Protein AF-A0A9C9Q481-F1 (afdb_monomer)

pLDDT: mean 77.34, std 13.48, range [46.19, 93.44]

Mean predicted aligned error: 19.42 Å

Sequence (128 aa):
MKASRRAKRMSRHHARTKKGAALNMVSLMDIFTILVFFLLISSSSVKDLPNAKQIQLPESTAEQLPKETVVIMVSDRDIVVQGRKVADVQSVMKSADGEIKALKEELVRLAGRELSQAPQVDGKPVIR

Solvent-accessible surface area (backbone atoms only — not comparable to full-atom values): 8348 Å² total; per-residue (Å²): 134,84,78,51,74,64,57,57,48,50,52,54,49,50,60,56,65,66,57,63,86,72,74,54,66,69,62,52,52,51,56,50,50,54,51,51,52,51,49,58,61,58,59,67,66,68,65,73,71,74,61,69,92,72,65,78,77,84,82,88,77,80,87,71,75,80,80,90,74,89,55,75,47,80,53,94,52,42,31,26,47,82,86,40,80,56,48,45,40,67,64,54,73,69,45,89,60,99,64,61,64,56,55,52,54,52,52,52,55,49,56,57,48,53,75,72,55,64,83,72,86,70,89,66,80,84,83,128

Structure (mmCIF, N/CA/C/O backbone):
data_AF-A0A9C9Q481-F1
#
_entry.id   AF-A0A9C9Q481-F1
#
loop_
_atom_site.group_PDB
_atom_site.id
_atom_site.type_symbol
_atom_site.label_atom_id
_atom_site.label_alt_id
_atom_site.label_comp_id
_atom_site.label_asym_id
_atom_site.label_entity_id
_atom_site.label_seq_id
_atom_site.pdbx_PDB_ins_code
_atom_site.Cartn_x
_atom_site.Cartn_y
_atom_site.Cartn_z
_atom_site.occupancy
_atom_site.B_iso_or_equiv
_atom_site.auth_seq_id
_atom_site.auth_comp_id
_atom_site.auth_asym_id
_atom_site.auth_atom_id
_atom_site.pdbx_PDB_model_num
ATOM 1 N N . MET A 1 1 ? 27.795 -2.423 -97.535 1.00 59.81 1 MET A N 1
ATOM 2 C CA . MET A 1 1 ? 26.670 -1.538 -97.145 1.00 59.81 1 MET A CA 1
ATOM 3 C C . MET A 1 1 ? 27.119 -0.611 -96.020 1.00 59.81 1 MET A C 1
ATOM 5 O O . MET A 1 1 ? 27.613 -1.098 -95.011 1.00 59.81 1 MET A O 1
ATOM 9 N N . LYS A 1 2 ? 27.038 0.716 -96.196 1.00 70.12 2 LYS A N 1
ATOM 10 C CA . LYS A 1 2 ? 27.463 1.683 -95.167 1.00 70.12 2 LYS A CA 1
ATOM 11 C C . LYS A 1 2 ? 26.368 1.785 -94.100 1.00 70.12 2 LYS A C 1
ATOM 13 O O . LYS A 1 2 ? 25.224 2.080 -94.428 1.00 70.12 2 LYS A O 1
ATOM 18 N N . ALA A 1 3 ? 26.707 1.524 -92.837 1.00 78.31 3 ALA A N 1
ATOM 19 C CA . ALA A 1 3 ? 25.754 1.631 -91.734 1.00 78.31 3 ALA A CA 1
ATOM 20 C C . ALA A 1 3 ? 25.156 3.047 -91.664 1.00 78.31 3 ALA A C 1
ATOM 22 O O . ALA A 1 3 ? 25.880 4.042 -91.783 1.00 78.31 3 ALA A O 1
ATOM 23 N N . SER A 1 4 ? 23.841 3.141 -91.451 1.00 88.06 4 SER A N 1
ATOM 24 C CA . SER A 1 4 ? 23.154 4.429 -91.349 1.00 88.06 4 SER A CA 1
ATOM 25 C C . SER A 1 4 ? 23.708 5.254 -90.180 1.00 88.06 4 SER A C 1
ATOM 27 O O . SER A 1 4 ? 24.135 4.718 -89.151 1.00 88.06 4 SER A O 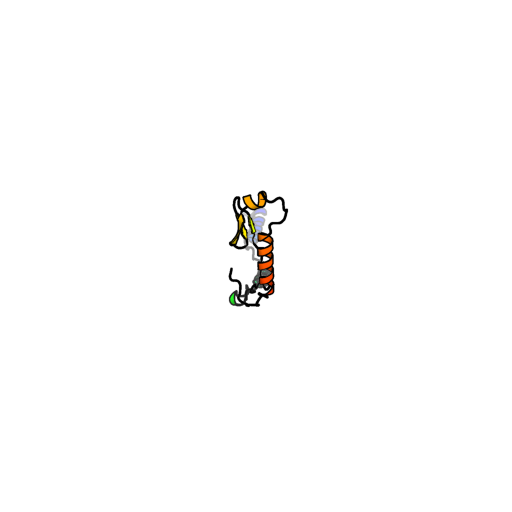1
ATOM 29 N N . ARG A 1 5 ? 23.680 6.588 -90.301 1.00 85.38 5 ARG A N 1
ATOM 30 C CA . ARG A 1 5 ? 24.145 7.504 -89.238 1.00 85.38 5 ARG A CA 1
ATOM 31 C C . ARG A 1 5 ? 23.454 7.224 -87.897 1.00 85.38 5 ARG A C 1
ATOM 33 O O . ARG A 1 5 ? 24.083 7.320 -86.845 1.00 85.38 5 ARG A O 1
ATOM 40 N N . ARG A 1 6 ? 22.179 6.819 -87.937 1.00 85.69 6 ARG A N 1
ATOM 41 C CA . ARG A 1 6 ? 21.396 6.411 -86.763 1.00 85.69 6 ARG A CA 1
ATOM 42 C C . ARG A 1 6 ? 21.914 5.109 -86.153 1.00 85.69 6 ARG A C 1
ATOM 44 O O . ARG A 1 6 ? 22.127 5.078 -84.945 1.00 85.69 6 ARG A O 1
ATOM 51 N N . ALA A 1 7 ? 22.188 4.085 -86.962 1.00 86.75 7 ALA A N 1
ATOM 52 C CA . ALA A 1 7 ? 22.757 2.824 -86.483 1.00 86.75 7 ALA A CA 1
ATOM 53 C C . ALA A 1 7 ? 24.132 3.036 -85.826 1.00 86.75 7 ALA A C 1
ATOM 55 O O . ALA A 1 7 ? 24.388 2.520 -84.741 1.00 86.75 7 ALA A O 1
ATOM 56 N N . LYS A 1 8 ? 24.979 3.890 -86.419 1.00 87.25 8 LYS A N 1
ATOM 57 C CA . LYS A 1 8 ? 26.288 4.251 -85.850 1.00 87.25 8 LYS A CA 1
ATOM 58 C C . LYS A 1 8 ? 26.173 5.050 -84.542 1.00 87.25 8 LYS A C 1
ATOM 60 O O . LYS A 1 8 ? 27.051 4.958 -83.690 1.00 87.25 8 LYS A O 1
ATOM 65 N N . ARG A 1 9 ? 25.102 5.835 -84.360 1.00 86.44 9 ARG A N 1
ATOM 66 C CA . ARG A 1 9 ? 24.815 6.536 -83.095 1.00 86.44 9 ARG A CA 1
ATOM 67 C C . ARG A 1 9 ? 24.352 5.564 -82.012 1.00 86.44 9 ARG A C 1
ATOM 69 O O . ARG A 1 9 ? 24.855 5.626 -80.895 1.00 86.44 9 ARG A O 1
ATOM 76 N N . MET A 1 10 ? 23.440 4.657 -82.357 1.00 85.56 10 MET A N 1
ATOM 77 C CA . MET A 1 10 ? 22.925 3.644 -81.433 1.00 85.56 10 MET A CA 1
ATOM 78 C C . MET A 1 10 ? 24.034 2.703 -80.958 1.00 85.56 10 MET A C 1
ATOM 80 O O . MET A 1 10 ? 24.151 2.464 -79.761 1.00 85.56 10 MET A O 1
ATOM 84 N N . SER A 1 11 ? 24.915 2.244 -81.852 1.00 84.94 11 SER A N 1
ATOM 85 C CA . SER A 1 11 ? 26.031 1.371 -81.464 1.00 84.94 11 SER A CA 1
ATOM 86 C C . SER A 1 11 ? 27.008 2.052 -80.500 1.00 84.94 11 SER A C 1
ATOM 88 O O . SER A 1 11 ? 27.439 1.440 -79.527 1.00 84.94 11 SER A O 1
ATOM 90 N N . ARG A 1 12 ? 27.303 3.343 -80.706 1.00 82.75 12 ARG A N 1
ATOM 91 C CA . ARG A 1 12 ? 28.130 4.148 -79.789 1.00 82.75 12 ARG A CA 1
ATOM 92 C C . ARG A 1 12 ? 27.473 4.345 -78.426 1.00 82.75 12 ARG A C 1
ATOM 94 O O . ARG A 1 12 ? 28.163 4.298 -77.413 1.00 82.75 12 ARG A O 1
ATOM 101 N N . HIS A 1 13 ? 26.161 4.572 -78.405 1.00 81.69 13 HIS A N 1
ATOM 102 C CA . HIS A 1 13 ? 25.406 4.708 -77.164 1.00 81.69 13 HIS A CA 1
ATOM 103 C C . HIS A 1 13 ? 25.437 3.399 -76.366 1.00 81.69 13 HIS A C 1
ATOM 105 O O . HIS A 1 13 ? 25.867 3.395 -75.219 1.00 81.69 13 HIS A O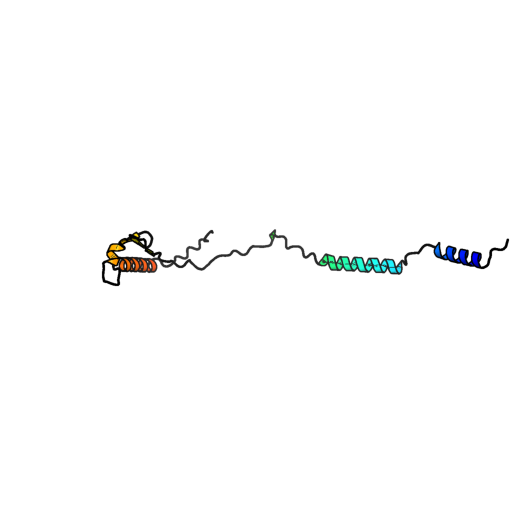 1
ATOM 111 N N . HIS A 1 14 ? 25.118 2.267 -76.999 1.00 79.62 14 HIS A N 1
ATOM 112 C CA . HIS A 1 14 ? 25.168 0.962 -76.338 1.00 79.62 14 HIS A CA 1
ATOM 113 C C . HIS A 1 14 ? 26.578 0.566 -75.886 1.00 79.62 14 HIS A C 1
ATOM 115 O O . HIS A 1 14 ? 26.716 -0.030 -74.823 1.00 79.62 14 HIS A O 1
ATOM 121 N N . ALA A 1 15 ? 27.629 0.927 -76.631 1.00 76.00 15 ALA A N 1
ATOM 122 C CA . ALA A 1 15 ? 29.013 0.699 -76.210 1.00 76.00 15 ALA A CA 1
ATOM 123 C C . ALA A 1 15 ? 29.399 1.501 -74.951 1.00 76.00 15 ALA A C 1
ATOM 125 O O . ALA A 1 15 ? 30.228 1.042 -74.168 1.00 76.00 15 ALA A O 1
ATOM 126 N N . ARG A 1 16 ? 28.791 2.677 -74.733 1.00 72.06 16 ARG A N 1
ATOM 127 C CA . ARG A 1 16 ? 28.951 3.461 -73.498 1.00 72.06 16 ARG A CA 1
ATOM 128 C C . ARG A 1 16 ? 28.168 2.861 -72.335 1.00 72.06 16 ARG A C 1
ATOM 130 O O . ARG A 1 16 ? 28.713 2.776 -71.247 1.00 72.06 16 ARG A O 1
ATOM 137 N N . THR A 1 17 ? 26.939 2.403 -72.569 1.00 66.19 17 THR A N 1
ATOM 138 C CA . THR A 1 17 ? 26.089 1.804 -71.524 1.00 66.19 17 THR A CA 1
ATOM 139 C C . THR A 1 17 ? 26.541 0.393 -71.120 1.00 66.19 17 THR A C 1
ATOM 141 O O . THR A 1 17 ? 26.322 -0.012 -69.986 1.00 66.19 17 THR A O 1
ATOM 144 N N . LYS A 1 18 ? 27.195 -0.364 -72.018 1.00 64.25 18 LYS A N 1
ATOM 145 C CA . LYS A 1 18 ? 27.755 -1.700 -71.722 1.00 64.25 18 LYS A CA 1
ATOM 146 C C . LYS A 1 18 ? 29.049 -1.675 -70.904 1.00 64.25 18 LYS A C 1
ATOM 148 O O . LYS A 1 18 ? 29.436 -2.719 -70.385 1.00 64.25 18 LYS A O 1
ATOM 153 N N . LYS A 1 19 ? 29.727 -0.528 -70.782 1.00 63.16 19 LYS A N 1
ATOM 154 C CA . LYS A 1 19 ? 30.777 -0.356 -69.773 1.00 63.16 19 LYS A CA 1
ATOM 155 C C . LYS A 1 19 ? 30.049 -0.210 -68.443 1.00 63.16 19 LYS A C 1
ATOM 157 O O . LYS A 1 19 ? 29.551 0.870 -68.148 1.00 63.16 19 LYS A O 1
ATOM 162 N N . GLY A 1 20 ? 29.881 -1.341 -67.755 1.00 60.56 20 GLY A N 1
ATOM 163 C CA . GLY A 1 20 ? 29.085 -1.476 -66.540 1.00 60.56 20 GLY A CA 1
ATOM 164 C C . GLY A 1 20 ? 29.310 -0.324 -65.570 1.00 60.56 20 GLY A C 1
ATOM 165 O O . GLY A 1 20 ? 30.405 0.234 -65.512 1.00 60.56 20 GLY A O 1
ATOM 166 N N . ALA A 1 21 ? 28.252 0.039 -64.848 1.00 65.00 21 ALA A N 1
ATOM 167 C CA . ALA A 1 21 ? 28.292 1.048 -63.805 1.00 65.00 21 ALA A CA 1
ATOM 168 C C . ALA A 1 21 ? 29.374 0.673 -62.782 1.00 65.00 21 ALA A C 1
ATOM 170 O O . ALA A 1 21 ? 29.139 -0.116 -61.870 1.00 65.00 21 ALA A O 1
ATOM 171 N N . ALA A 1 22 ? 30.585 1.195 -62.975 1.00 69.00 22 ALA A N 1
ATOM 172 C CA . ALA A 1 22 ? 31.633 1.126 -61.983 1.00 69.00 22 ALA A CA 1
ATOM 173 C C . ALA A 1 22 ? 31.101 1.904 -60.784 1.00 69.00 22 ALA A C 1
ATOM 175 O O . ALA A 1 22 ? 30.854 3.108 -60.884 1.00 69.00 22 ALA A O 1
ATOM 176 N N . LEU A 1 23 ? 30.835 1.199 -59.685 1.00 69.38 23 LEU A N 1
ATOM 177 C CA . LEU A 1 23 ? 30.476 1.852 -58.438 1.00 69.38 23 LEU A CA 1
ATOM 178 C C . LEU A 1 23 ? 31.588 2.850 -58.117 1.00 69.38 23 LEU A C 1
ATOM 180 O O . LEU A 1 23 ? 32.772 2.512 -58.183 1.00 69.38 23 LEU A O 1
ATOM 184 N N . ASN A 1 24 ? 31.210 4.094 -57.833 1.00 78.69 24 ASN A N 1
ATOM 185 C CA . ASN A 1 24 ? 32.181 5.111 -57.476 1.00 78.69 24 ASN A CA 1
ATOM 186 C C . ASN A 1 24 ? 32.814 4.707 -56.140 1.00 78.69 24 ASN A C 1
ATOM 188 O O . ASN A 1 24 ? 32.150 4.757 -55.108 1.00 78.69 24 ASN A O 1
ATOM 192 N N . MET A 1 25 ? 34.082 4.286 -56.169 1.00 81.25 25 MET A N 1
ATOM 193 C CA . MET A 1 25 ? 34.811 3.824 -54.984 1.00 81.25 25 MET A CA 1
ATOM 194 C C . MET A 1 25 ? 34.835 4.895 -53.883 1.00 81.25 25 MET A C 1
ATOM 196 O O . MET A 1 25 ? 34.750 4.555 -52.708 1.00 81.25 25 MET A O 1
ATOM 200 N N . VAL A 1 26 ? 34.839 6.178 -54.264 1.00 82.50 26 VAL A N 1
ATOM 201 C CA . VAL A 1 26 ? 34.748 7.313 -53.333 1.00 82.50 26 VAL A CA 1
ATOM 202 C C . VAL A 1 26 ? 33.389 7.339 -52.631 1.00 82.50 26 VAL A C 1
ATOM 204 O O . VAL A 1 26 ? 33.330 7.429 -51.411 1.00 82.50 26 VAL A O 1
ATOM 207 N N . SER A 1 27 ? 32.291 7.189 -53.378 1.00 84.88 27 SER A N 1
ATOM 208 C CA . SER A 1 27 ? 30.939 7.152 -52.801 1.00 84.88 27 SER A CA 1
ATOM 209 C C . SER A 1 27 ? 30.688 5.892 -51.967 1.00 84.88 27 SER A C 1
ATOM 211 O O . SER A 1 27 ? 29.962 5.938 -50.980 1.00 84.88 27 SER A O 1
ATOM 213 N N . LEU A 1 28 ? 31.281 4.761 -52.356 1.00 87.81 28 LEU A N 1
ATOM 214 C CA . LEU A 1 28 ? 31.152 3.496 -51.636 1.00 87.81 28 LEU A CA 1
ATOM 215 C C . LEU A 1 28 ? 31.862 3.553 -50.275 1.00 87.81 28 LEU A C 1
ATOM 217 O O . LEU A 1 28 ? 31.306 3.108 -49.275 1.00 87.81 28 LEU A O 1
ATOM 221 N N . MET A 1 29 ? 33.071 4.123 -50.241 1.00 89.12 29 MET A N 1
ATOM 222 C CA . MET A 1 29 ? 33.824 4.328 -49.005 1.00 89.12 29 MET A CA 1
ATOM 223 C C . MET A 1 29 ? 33.032 5.195 -48.025 1.00 89.12 29 MET A C 1
ATOM 225 O O . MET A 1 29 ? 32.903 4.816 -46.867 1.00 89.12 29 MET A O 1
ATOM 229 N N . ASP A 1 30 ? 32.431 6.282 -48.518 1.00 89.38 30 ASP A N 1
ATOM 230 C CA . ASP A 1 30 ? 31.662 7.231 -47.706 1.00 89.38 30 ASP A CA 1
ATOM 231 C C . ASP A 1 30 ? 30.415 6.585 -47.061 1.00 89.38 30 ASP A C 1
ATOM 233 O O . ASP A 1 30 ? 30.186 6.687 -45.851 1.00 89.38 30 ASP A O 1
ATOM 237 N N . ILE A 1 31 ? 29.657 5.797 -47.840 1.00 90.75 31 ILE A N 1
ATOM 238 C CA . ILE A 1 31 ? 28.491 5.048 -47.335 1.00 90.75 31 ILE A CA 1
ATOM 239 C C . ILE A 1 31 ? 28.906 3.988 -46.303 1.00 90.75 31 ILE A C 1
ATOM 241 O O . ILE A 1 31 ? 28.203 3.774 -45.315 1.00 90.75 31 ILE A O 1
ATOM 245 N N . PHE A 1 32 ? 30.047 3.320 -46.479 1.00 90.69 32 PHE A N 1
ATOM 246 C CA . PHE A 1 32 ? 30.516 2.380 -45.462 1.00 90.69 32 PHE A CA 1
ATOM 247 C C . PHE A 1 32 ? 30.993 3.089 -44.195 1.00 90.69 32 PHE A C 1
ATOM 249 O O . PHE A 1 32 ? 30.701 2.622 -43.094 1.00 90.69 32 PHE A O 1
ATOM 256 N N . THR A 1 33 ? 31.655 4.238 -44.319 1.00 89.94 33 THR A N 1
ATOM 257 C CA . THR A 1 33 ? 32.117 4.997 -43.154 1.00 89.94 33 THR A CA 1
ATOM 258 C C . THR A 1 33 ? 30.969 5.566 -42.327 1.00 89.94 33 THR A C 1
ATOM 260 O O . THR A 1 33 ? 31.017 5.460 -41.101 1.00 89.94 33 THR A O 1
ATOM 263 N N . ILE A 1 34 ? 29.899 6.083 -42.952 1.00 91.81 34 ILE A N 1
ATOM 264 C CA . ILE A 1 34 ? 28.735 6.585 -42.204 1.00 91.81 34 ILE A CA 1
ATOM 265 C C . ILE A 1 34 ? 28.024 5.461 -41.443 1.00 91.81 34 ILE A C 1
ATOM 267 O O . ILE A 1 34 ? 27.629 5.660 -40.296 1.00 91.81 34 ILE A O 1
ATOM 271 N N . LEU A 1 35 ? 27.918 4.262 -42.029 1.00 92.94 35 LEU A N 1
ATOM 272 C CA . LEU A 1 35 ? 27.309 3.107 -41.367 1.00 92.94 35 LEU A CA 1
ATOM 273 C C . LEU A 1 35 ? 28.155 2.604 -40.195 1.00 92.94 35 LEU A C 1
ATOM 275 O O . LEU A 1 35 ? 27.604 2.300 -39.142 1.00 92.94 35 LEU A O 1
ATOM 279 N N . VAL A 1 36 ? 29.480 2.545 -40.339 1.00 91.81 36 VAL A N 1
ATOM 280 C CA . VAL A 1 36 ? 30.372 2.121 -39.248 1.00 91.81 36 VAL A CA 1
ATOM 281 C C . VAL A 1 36 ? 30.350 3.127 -38.099 1.00 91.81 36 VAL A C 1
ATOM 283 O O . VAL A 1 36 ? 30.256 2.715 -36.947 1.00 91.81 36 VAL A O 1
ATOM 286 N N . PHE A 1 37 ? 30.377 4.432 -38.382 1.00 89.12 37 PHE A N 1
ATOM 287 C CA . PHE A 1 37 ? 30.248 5.459 -37.343 1.00 89.12 37 PHE A CA 1
ATOM 288 C C . PHE A 1 37 ? 28.879 5.422 -36.669 1.00 89.12 37 PHE A C 1
ATOM 290 O O . PHE A 1 37 ? 28.801 5.494 -35.445 1.00 89.12 37 PHE A O 1
ATOM 297 N N . PHE A 1 38 ? 27.809 5.251 -37.447 1.00 87.38 38 PHE A N 1
ATOM 298 C CA . PHE A 1 38 ? 26.466 5.068 -36.908 1.00 87.38 38 PHE A CA 1
ATOM 299 C C . PHE A 1 38 ? 26.398 3.856 -35.975 1.00 87.38 38 PHE A C 1
ATOM 301 O O . PHE A 1 38 ? 25.909 3.975 -34.854 1.00 87.38 38 PHE A O 1
ATOM 308 N N . LEU A 1 39 ? 26.936 2.711 -36.402 1.00 88.00 39 LEU A N 1
ATOM 309 C CA . LEU A 1 39 ? 26.985 1.502 -35.586 1.00 88.00 39 LEU A CA 1
ATOM 310 C C . LEU A 1 39 ? 27.842 1.694 -34.333 1.00 88.00 39 LEU A C 1
ATOM 312 O O . LEU A 1 39 ? 27.409 1.283 -33.266 1.00 88.00 39 LEU A O 1
ATOM 316 N N . LEU A 1 40 ? 28.995 2.362 -34.431 1.00 86.88 40 LEU A N 1
ATOM 317 C CA . LEU A 1 40 ? 29.881 2.635 -33.296 1.00 86.88 40 LEU A CA 1
ATOM 318 C C . LEU A 1 40 ? 29.211 3.530 -32.239 1.00 86.88 40 LEU A C 1
ATOM 320 O O . LEU A 1 40 ? 29.327 3.277 -31.040 1.00 86.88 40 LEU A O 1
ATOM 324 N N . ILE A 1 41 ? 28.487 4.565 -32.676 1.00 82.56 41 ILE A N 1
ATOM 325 C CA . ILE A 1 41 ? 27.742 5.462 -31.781 1.00 82.56 41 ILE A CA 1
ATOM 326 C C . ILE A 1 41 ? 26.530 4.733 -31.188 1.00 82.56 41 ILE A C 1
ATOM 328 O O . ILE A 1 41 ? 26.266 4.838 -29.991 1.00 82.56 41 ILE A O 1
ATOM 332 N N . SER A 1 42 ? 25.806 3.964 -32.005 1.00 78.19 42 SER A N 1
ATOM 333 C CA . SER A 1 42 ? 24.613 3.236 -31.574 1.00 78.19 42 SER A CA 1
ATOM 334 C C . SER A 1 42 ? 24.948 2.083 -30.623 1.00 78.19 42 SER A C 1
ATOM 336 O O . SER A 1 42 ? 24.207 1.867 -29.664 1.00 78.19 42 SER A O 1
ATOM 338 N N . SER A 1 43 ? 26.069 1.381 -30.809 1.00 70.44 43 SER A N 1
ATOM 339 C CA . SER A 1 43 ? 26.477 0.266 -29.945 1.00 70.44 43 SER A CA 1
ATOM 340 C C . SER A 1 43 ? 26.977 0.711 -28.571 1.00 70.44 43 SER A C 1
ATOM 342 O O . SER A 1 43 ? 26.919 -0.070 -27.628 1.00 70.44 43 SER A O 1
ATOM 344 N N . SER A 1 44 ? 27.410 1.967 -28.421 1.00 62.53 44 SER A N 1
ATOM 345 C CA . SER A 1 44 ? 27.790 2.546 -27.120 1.00 62.53 44 SER A CA 1
ATOM 346 C C . SER A 1 44 ? 26.589 2.724 -26.167 1.00 62.53 44 SER A C 1
ATOM 348 O O . SER A 1 44 ? 26.752 2.965 -24.973 1.00 62.53 44 SER A O 1
ATOM 350 N N . SER A 1 45 ? 25.355 2.585 -26.675 1.00 58.56 45 SER A N 1
ATOM 351 C CA . SER A 1 45 ? 24.127 2.722 -25.878 1.00 58.56 45 SER A CA 1
ATOM 352 C C . SER A 1 45 ? 23.666 1.440 -25.177 1.00 58.56 45 SER A C 1
ATOM 354 O O . SER A 1 45 ? 22.730 1.498 -24.376 1.00 58.56 45 SER A O 1
ATOM 356 N N . VAL A 1 46 ? 24.351 0.307 -25.374 1.00 58.88 46 VAL A N 1
ATOM 357 C CA . VAL A 1 46 ? 24.188 -0.858 -24.494 1.00 58.88 46 VAL A CA 1
ATOM 358 C C . VAL A 1 46 ? 24.990 -0.577 -23.229 1.00 58.8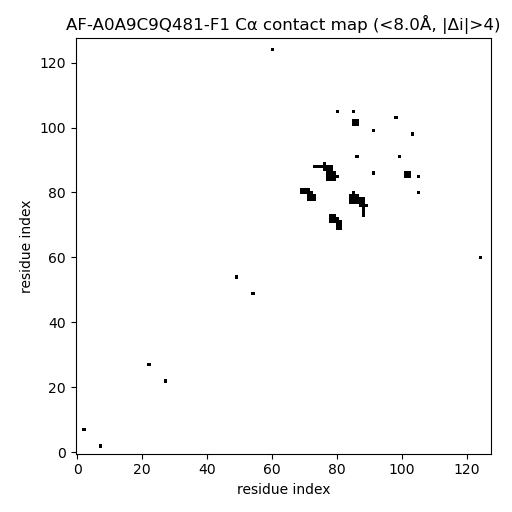8 46 VAL A C 1
ATOM 360 O O . VAL A 1 46 ? 26.083 -1.092 -23.026 1.00 58.88 46 VAL A O 1
ATOM 363 N N . LYS A 1 47 ? 24.452 0.308 -22.384 1.00 58.03 47 LYS A N 1
ATOM 364 C CA . LYS A 1 47 ? 24.834 0.343 -20.976 1.00 58.03 47 LYS A CA 1
ATOM 365 C C . LYS A 1 47 ? 24.617 -1.070 -20.468 1.00 58.03 47 LYS A C 1
ATOM 367 O O . LYS A 1 47 ? 23.474 -1.531 -20.471 1.00 58.03 47 LYS A O 1
ATOM 372 N N . ASP A 1 48 ? 25.704 -1.741 -20.105 1.00 60.19 48 ASP A N 1
ATOM 373 C CA . ASP A 1 48 ? 25.670 -3.000 -19.383 1.00 60.19 48 ASP A CA 1
ATOM 374 C C . ASP A 1 48 ? 24.552 -2.899 -18.351 1.00 60.19 48 ASP A C 1
ATOM 376 O O . ASP A 1 48 ? 24.599 -2.031 -17.473 1.00 60.19 48 ASP A O 1
ATOM 380 N N . LEU A 1 49 ? 23.498 -3.710 -18.510 1.00 59.72 49 LEU A N 1
ATOM 381 C CA . LEU A 1 49 ? 22.519 -3.875 -17.447 1.00 59.72 49 LEU A CA 1
ATOM 382 C C . LEU A 1 49 ? 23.366 -4.192 -16.215 1.00 59.72 49 LEU A C 1
ATOM 384 O O . LEU A 1 49 ? 24.077 -5.204 -16.267 1.00 59.72 49 LEU A O 1
ATOM 388 N N . PRO A 1 50 ? 23.387 -3.333 -15.176 1.00 59.41 50 PRO A N 1
ATOM 389 C CA . PRO A 1 50 ? 24.236 -3.568 -14.026 1.00 59.41 50 PRO A CA 1
ATOM 390 C C . PRO A 1 50 ? 23.918 -4.976 -13.555 1.00 59.41 50 PRO A C 1
ATOM 392 O O . PRO A 1 50 ? 22.762 -5.292 -13.270 1.00 59.41 50 PRO A O 1
ATOM 395 N N . ASN A 1 51 ? 24.926 -5.846 -13.638 1.00 59.91 51 ASN A N 1
ATOM 396 C CA . ASN A 1 51 ? 24.789 -7.270 -13.393 1.00 59.91 51 ASN A CA 1
ATOM 397 C C . ASN A 1 51 ? 24.017 -7.414 -12.080 1.00 59.91 51 ASN A C 1
ATOM 399 O O . ASN A 1 51 ? 24.472 -6.904 -11.055 1.00 59.91 51 ASN A O 1
ATOM 403 N N . ALA A 1 52 ? 22.828 -8.029 -12.119 1.00 60.12 52 ALA A N 1
ATOM 404 C CA . ALA A 1 52 ? 21.872 -8.030 -11.005 1.00 60.12 52 ALA A CA 1
ATOM 405 C C . ALA A 1 52 ? 22.480 -8.539 -9.682 1.00 60.12 52 ALA A C 1
ATOM 407 O O . ALA A 1 52 ? 21.940 -8.297 -8.610 1.00 60.12 52 ALA A O 1
ATOM 408 N N . LYS A 1 53 ? 23.652 -9.182 -9.751 1.00 60.97 53 LYS A N 1
ATOM 409 C CA . LYS A 1 53 ? 24.507 -9.552 -8.619 1.00 60.97 53 LYS A CA 1
ATOM 410 C C . LYS A 1 53 ? 25.034 -8.383 -7.768 1.00 60.97 53 LYS A C 1
ATOM 412 O O . LYS A 1 53 ? 25.503 -8.649 -6.669 1.00 60.97 53 LYS A O 1
ATOM 417 N N . GLN A 1 54 ? 24.997 -7.134 -8.239 1.00 61.69 54 GLN A N 1
ATOM 418 C CA . GLN A 1 54 ? 25.424 -5.950 -7.467 1.00 61.69 54 GLN A CA 1
ATOM 419 C C . GLN A 1 54 ? 24.262 -5.064 -6.994 1.00 61.69 54 GLN A C 1
ATOM 421 O O . GLN A 1 54 ? 24.496 -4.077 -6.299 1.00 61.69 54 GLN A O 1
ATOM 426 N N . ILE A 1 55 ? 23.015 -5.406 -7.334 1.00 68.81 55 ILE A N 1
ATOM 427 C CA . ILE A 1 55 ? 21.847 -4.655 -6.873 1.00 68.81 55 ILE A CA 1
ATOM 428 C C . ILE A 1 55 ? 21.452 -5.197 -5.498 1.00 68.81 55 ILE A C 1
ATOM 430 O O . ILE A 1 55 ? 20.825 -6.246 -5.384 1.00 68.81 55 ILE A O 1
ATOM 434 N N . GLN A 1 56 ? 21.841 -4.481 -4.444 1.00 71.44 56 GLN A N 1
ATOM 435 C CA . GLN A 1 56 ? 21.297 -4.696 -3.105 1.00 71.44 56 GLN A CA 1
ATOM 436 C C . GLN A 1 56 ? 19.892 -4.098 -3.067 1.00 71.44 56 GLN A C 1
ATOM 438 O O . GLN A 1 56 ? 19.714 -2.898 -3.285 1.00 71.44 56 GLN A O 1
ATOM 443 N N . LEU A 1 57 ? 18.889 -4.949 -2.853 1.00 75.12 57 LEU A N 1
ATOM 444 C CA . LEU A 1 57 ? 17.517 -4.495 -2.662 1.00 75.12 57 LEU A CA 1
ATOM 445 C C . LEU A 1 57 ? 17.435 -3.740 -1.329 1.00 75.12 57 LEU A C 1
ATOM 447 O O . LEU A 1 57 ? 17.962 -4.238 -0.334 1.00 75.12 57 LEU A O 1
ATOM 451 N N . PRO A 1 58 ? 16.800 -2.557 -1.286 1.00 75.38 58 PRO A N 1
ATOM 452 C CA . PRO A 1 58 ? 16.590 -1.865 -0.027 1.00 75.38 58 PRO A CA 1
ATOM 453 C C . PRO A 1 58 ? 15.692 -2.717 0.873 1.00 75.38 58 PRO A C 1
ATOM 455 O O . PRO A 1 58 ? 14.626 -3.172 0.451 1.00 75.38 58 PRO A O 1
ATOM 458 N N . GLU A 1 59 ? 16.116 -2.923 2.116 1.00 74.06 59 GLU A N 1
ATOM 459 C CA . GLU A 1 59 ? 15.265 -3.528 3.135 1.00 74.06 59 GLU A CA 1
ATOM 460 C C . GLU A 1 59 ? 14.246 -2.486 3.608 1.00 74.06 59 GLU A C 1
ATOM 462 O O . GLU A 1 59 ? 14.603 -1.381 4.015 1.00 74.06 59 GLU A O 1
ATOM 467 N N . SER A 1 60 ? 12.958 -2.821 3.517 1.00 75.19 60 SER A N 1
ATOM 468 C CA . SER A 1 60 ? 11.886 -1.990 4.059 1.00 75.19 60 SER A CA 1
ATOM 469 C C . SER A 1 60 ? 11.573 -2.468 5.470 1.00 75.19 60 SER A C 1
ATOM 471 O O . SER A 1 60 ? 10.940 -3.506 5.655 1.00 75.19 60 SER A O 1
ATOM 473 N N . THR A 1 61 ? 12.029 -1.714 6.466 1.00 71.31 61 THR A N 1
ATOM 474 C CA . THR A 1 61 ? 11.644 -1.907 7.863 1.00 71.31 61 THR A CA 1
ATOM 475 C C . THR A 1 61 ? 10.634 -0.831 8.253 1.00 71.31 61 THR A C 1
ATOM 477 O O . THR A 1 61 ? 10.793 0.350 7.950 1.00 71.31 61 THR A O 1
ATOM 480 N N . ALA A 1 62 ? 9.540 -1.241 8.892 1.00 71.31 62 ALA A N 1
ATOM 481 C CA . ALA A 1 62 ? 8.592 -0.313 9.491 1.00 71.31 62 ALA A CA 1
ATOM 482 C C . ALA A 1 62 ? 9.026 -0.060 10.940 1.00 71.31 62 ALA A C 1
ATOM 484 O O . ALA A 1 62 ? 8.886 -0.938 11.786 1.00 71.31 62 ALA A O 1
ATOM 485 N N . GLU A 1 63 ? 9.568 1.126 11.221 1.00 67.44 63 GLU A N 1
ATOM 486 C CA . GLU A 1 63 ? 9.989 1.522 12.578 1.00 67.44 63 GLU A CA 1
ATOM 487 C C . GLU A 1 63 ? 8.799 1.838 13.496 1.00 67.44 63 GLU A C 1
ATOM 489 O O . GLU A 1 63 ? 8.913 1.810 14.722 1.00 67.44 63 GLU A O 1
ATOM 494 N N . GLN A 1 64 ? 7.635 2.135 12.913 1.00 73.94 64 GLN A N 1
ATOM 495 C CA . GLN A 1 64 ? 6.453 2.502 13.676 1.00 73.94 64 GLN A CA 1
ATOM 496 C C . GLN A 1 64 ? 5.733 1.255 14.191 1.00 73.94 64 GLN A C 1
ATOM 498 O O . GLN A 1 64 ? 5.104 0.520 13.426 1.00 73.94 64 GLN A O 1
ATOM 503 N N . LEU A 1 65 ? 5.763 1.073 15.512 1.00 70.75 65 LEU A N 1
ATOM 504 C CA . LEU A 1 65 ? 4.946 0.078 16.201 1.00 70.75 65 LEU A CA 1
ATOM 505 C C . LEU A 1 65 ? 3.452 0.288 15.877 1.00 70.75 65 LEU A C 1
ATOM 507 O O . LEU A 1 65 ? 2.986 1.439 15.865 1.00 70.75 65 LEU A O 1
ATOM 511 N N . PRO A 1 66 ? 2.686 -0.794 15.622 1.00 70.00 66 PRO A N 1
ATOM 512 C CA . PRO A 1 66 ? 1.241 -0.711 15.462 1.00 70.00 66 PRO A CA 1
ATOM 513 C C . PRO A 1 66 ? 0.602 -0.024 16.669 1.00 70.00 66 PRO A C 1
ATOM 515 O O . PRO A 1 66 ? 0.971 -0.291 17.810 1.00 70.00 66 PRO A O 1
ATOM 518 N N . LYS A 1 67 ? -0.376 0.852 16.425 1.00 74.62 67 LYS A N 1
ATOM 519 C CA . LYS A 1 67 ? -1.183 1.409 17.515 1.00 74.62 67 LYS A CA 1
ATOM 520 C C . LYS A 1 67 ? -2.032 0.286 18.103 1.00 74.62 67 LYS A C 1
ATOM 522 O O . LYS A 1 67 ? -2.810 -0.328 17.370 1.00 74.62 67 LYS A O 1
ATOM 527 N N . GLU A 1 68 ? -1.903 0.037 19.401 1.00 71.06 68 GLU A N 1
ATOM 528 C CA . GLU A 1 68 ? -2.814 -0.864 20.103 1.00 71.06 68 GLU A CA 1
ATOM 529 C C . GLU A 1 68 ? -4.232 -0.270 20.045 1.00 71.06 68 GLU A C 1
ATOM 531 O O . GLU A 1 68 ? -4.452 0.912 20.315 1.00 71.06 68 GLU A O 1
ATOM 536 N N . THR A 1 69 ? -5.198 -1.063 19.572 1.00 81.06 69 THR A N 1
ATOM 537 C CA . THR A 1 69 ? -6.598 -0.640 19.424 1.00 81.06 69 THR A CA 1
ATOM 538 C C . THR A 1 69 ? -7.496 -1.564 20.233 1.00 81.06 69 THR A C 1
ATOM 540 O O . THR A 1 69 ? -7.456 -2.787 20.097 1.00 81.06 69 THR A O 1
ATOM 543 N N . VAL A 1 70 ? -8.325 -0.979 21.099 1.00 85.38 70 VAL A N 1
ATOM 544 C CA . VAL A 1 70 ? -9.303 -1.735 21.887 1.00 85.38 70 VAL A CA 1
ATOM 545 C C . VAL A 1 70 ? -10.511 -2.049 21.008 1.00 85.38 70 VAL A C 1
ATOM 547 O O . VAL A 1 70 ? -11.217 -1.148 20.561 1.00 85.38 70 VAL A O 1
ATOM 550 N N . VAL A 1 71 ? -10.764 -3.337 20.775 1.00 89.19 71 VAL A N 1
ATOM 551 C CA . VAL A 1 71 ? -11.929 -3.805 20.013 1.00 89.19 71 VAL A CA 1
ATOM 552 C C . VAL A 1 71 ? -13.104 -4.050 20.958 1.00 89.19 71 VAL A C 1
ATOM 554 O O . VAL A 1 71 ? -13.012 -4.865 21.883 1.00 89.19 71 VAL A O 1
ATOM 557 N N . ILE A 1 72 ? -14.214 -3.361 20.689 1.00 91.88 72 ILE A N 1
ATOM 558 C CA . ILE A 1 72 ? -15.501 -3.531 21.368 1.00 91.88 72 ILE A CA 1
ATOM 559 C C . ILE A 1 72 ? -16.479 -4.132 20.360 1.00 91.88 72 ILE A C 1
ATOM 561 O O . ILE A 1 72 ? -16.725 -3.552 19.305 1.00 91.88 72 ILE A O 1
ATOM 565 N N . MET A 1 73 ? -17.037 -5.293 20.686 1.00 92.06 73 MET A N 1
ATOM 566 C CA . MET A 1 73 ? -18.028 -5.985 19.870 1.00 92.06 73 MET A CA 1
ATOM 567 C C . MET A 1 73 ? -19.383 -5.940 20.570 1.00 92.06 73 MET A C 1
ATOM 569 O O . MET A 1 73 ? -19.513 -6.374 21.714 1.00 92.06 73 MET A O 1
ATOM 573 N N . VAL A 1 74 ? -20.392 -5.428 19.869 1.00 92.75 74 VAL A N 1
ATOM 574 C CA . VAL A 1 74 ? -21.783 -5.400 20.328 1.00 92.75 74 VAL A CA 1
ATOM 575 C C . VAL A 1 74 ? -22.579 -6.351 19.444 1.00 92.75 74 VAL A C 1
ATOM 577 O O . VAL A 1 74 ? -22.676 -6.149 18.238 1.00 92.75 74 VAL A O 1
ATOM 580 N N . SER A 1 75 ? -23.099 -7.411 20.049 1.00 92.19 75 SER A N 1
ATOM 581 C CA . SER A 1 75 ? -24.005 -8.376 19.416 1.00 92.19 75 SER A CA 1
ATOM 582 C C . SER A 1 75 ? -25.429 -8.175 19.938 1.00 92.19 75 SER A C 1
ATOM 584 O O . SER A 1 75 ? -25.631 -7.407 20.871 1.00 92.19 75 SER A O 1
ATOM 586 N N . ASP A 1 76 ? -26.416 -8.902 19.413 1.00 91.12 76 ASP A N 1
ATOM 587 C CA . ASP A 1 76 ? -27.815 -8.787 19.869 1.00 91.12 76 ASP A CA 1
ATOM 588 C C . ASP A 1 76 ? -28.016 -9.133 21.3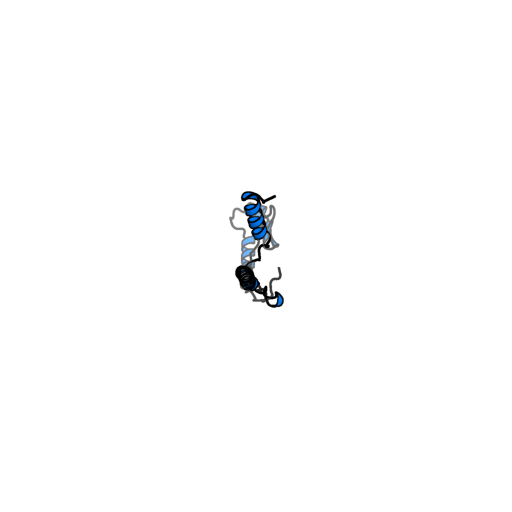55 1.00 91.12 76 ASP A C 1
ATOM 590 O O . ASP A 1 76 ? -29.028 -8.773 21.958 1.00 91.12 76 ASP A O 1
ATOM 594 N N . ARG A 1 77 ? -27.074 -9.881 21.943 1.00 92.06 77 ARG A N 1
ATOM 595 C CA . ARG A 1 77 ? -27.153 -10.365 23.328 1.00 92.06 77 ARG A CA 1
ATOM 596 C C . ARG A 1 77 ? -26.052 -9.805 24.205 1.00 92.06 77 ARG A C 1
ATOM 598 O O . ARG A 1 77 ? -26.327 -9.405 25.327 1.00 92.06 77 ARG A O 1
ATOM 605 N N . ASP A 1 78 ? -24.830 -9.733 23.691 1.00 93.31 78 ASP A N 1
ATOM 606 C CA . ASP A 1 78 ? -23.643 -9.503 24.508 1.00 93.31 78 ASP A CA 1
ATOM 607 C C . ASP A 1 78 ? -22.809 -8.323 24.010 1.00 93.31 78 ASP A C 1
ATOM 609 O O . ASP A 1 78 ? -22.594 -8.152 22.806 1.00 93.31 78 ASP A O 1
ATOM 613 N N . ILE A 1 79 ? -22.275 -7.563 24.967 1.00 92.12 79 ILE A N 1
ATOM 614 C CA . ILE A 1 79 ? -21.204 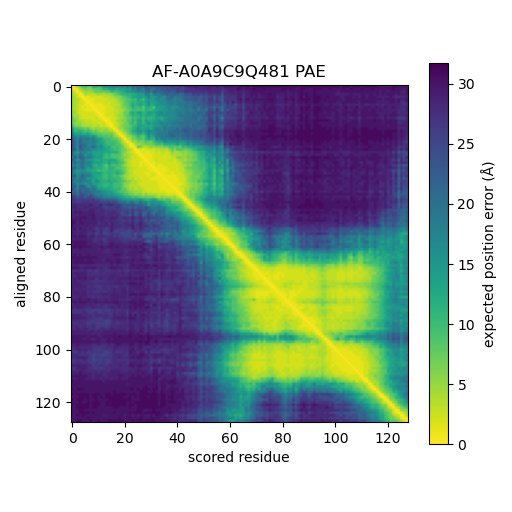-6.586 24.772 1.00 92.12 79 ILE A CA 1
ATOM 615 C C . ILE A 1 79 ? -19.896 -7.234 25.221 1.00 92.12 79 ILE A C 1
ATOM 617 O O . ILE A 1 79 ? -19.771 -7.675 26.367 1.00 92.12 79 ILE A O 1
ATOM 621 N N . VAL A 1 80 ? -18.921 -7.292 24.320 1.00 93.44 80 VAL A N 1
ATOM 622 C CA . VAL A 1 80 ? -17.642 -7.984 24.500 1.00 93.44 80 VAL A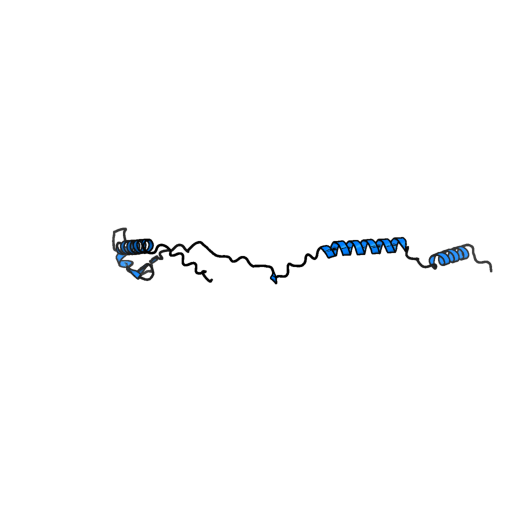 CA 1
ATOM 623 C C . VAL A 1 80 ? -16.490 -7.013 24.253 1.00 93.44 80 VAL A C 1
ATOM 625 O O . VAL A 1 80 ? -16.480 -6.301 23.254 1.00 93.44 80 VAL A O 1
ATOM 628 N N . VAL A 1 81 ? -15.490 -7.012 25.133 1.00 93.06 81 VAL A N 1
ATOM 629 C CA . VAL A 1 81 ? -14.258 -6.219 25.001 1.00 93.06 81 VAL A CA 1
ATOM 630 C C . VAL A 1 81 ? -13.070 -7.174 25.016 1.00 93.06 81 VAL A C 1
ATOM 632 O O . VAL A 1 81 ? -12.923 -7.948 25.958 1.00 93.06 81 VAL A O 1
ATOM 635 N N . GLN A 1 82 ? -12.246 -7.171 23.962 1.00 86.94 82 GLN A N 1
ATOM 636 C CA . GLN A 1 82 ? -11.096 -8.089 23.819 1.00 86.94 82 GLN A CA 1
ATOM 637 C C . GLN A 1 82 ? -11.435 -9.576 24.099 1.00 86.94 82 GLN A C 1
ATOM 639 O O . GLN A 1 82 ? -10.675 -10.299 24.739 1.00 86.94 82 GLN A O 1
ATOM 644 N N . GLY A 1 83 ? -12.610 -10.038 23.657 1.00 86.56 83 GLY A N 1
ATOM 645 C CA . GLY A 1 83 ? -13.066 -11.420 23.866 1.00 86.56 83 GLY A CA 1
ATOM 646 C C . GLY A 1 83 ? -13.667 -11.710 25.249 1.00 86.56 83 GLY A C 1
ATOM 647 O O . GLY A 1 83 ? -14.181 -12.805 25.468 1.00 86.56 83 GLY A O 1
ATOM 648 N N . ARG A 1 84 ? -13.677 -10.740 26.172 1.00 88.56 84 ARG A N 1
ATOM 649 C CA . ARG A 1 84 ? -14.338 -10.859 27.476 1.00 88.56 84 ARG A CA 1
ATOM 650 C C . ARG A 1 84 ? -15.737 -10.254 27.423 1.00 88.56 84 ARG A C 1
ATOM 652 O O . ARG A 1 84 ? -15.894 -9.083 27.089 1.00 88.56 84 ARG A O 1
ATOM 659 N N . LYS A 1 85 ? -16.758 -11.038 27.775 1.00 92.44 85 LYS A N 1
ATOM 660 C CA . LYS A 1 85 ? -18.130 -10.534 27.939 1.00 92.44 85 LYS A CA 1
ATOM 661 C C . LYS A 1 85 ? -18.189 -9.574 29.127 1.00 92.44 85 LYS A C 1
ATOM 663 O O . LYS A 1 85 ? -17.768 -9.929 30.226 1.00 92.44 85 LYS A O 1
ATOM 668 N N . VAL A 1 86 ? -18.721 -8.380 28.888 1.00 91.81 86 VAL A N 1
ATOM 669 C CA . VAL A 1 86 ? -18.798 -7.290 29.867 1.00 91.81 86 VAL A CA 1
ATOM 670 C C . VAL A 1 86 ? -20.230 -7.046 30.331 1.00 91.81 86 VAL A C 1
ATOM 672 O O . VAL A 1 86 ? -20.457 -6.833 31.518 1.00 91.81 86 VAL A O 1
ATOM 675 N N . ALA A 1 87 ? -21.205 -7.098 29.422 1.00 90.75 87 ALA A N 1
ATOM 676 C CA . ALA A 1 87 ? -22.609 -6.876 29.757 1.00 90.75 87 ALA A CA 1
ATOM 677 C C . ALA A 1 87 ? -23.552 -7.583 28.775 1.00 90.75 87 ALA A C 1
ATOM 679 O O . ALA A 1 87 ? -23.156 -7.927 27.661 1.00 90.75 87 ALA A O 1
ATOM 680 N N . ASP A 1 88 ? -24.799 -7.779 29.203 1.00 92.62 88 ASP A N 1
ATOM 681 C CA . ASP A 1 88 ? -25.903 -8.210 28.343 1.00 92.62 88 ASP A CA 1
ATOM 682 C C . ASP A 1 88 ? -26.639 -6.977 27.795 1.00 92.62 88 ASP A C 1
ATOM 684 O O . ASP A 1 88 ? -26.976 -6.058 28.548 1.00 92.62 88 ASP A O 1
ATOM 688 N N . VAL A 1 89 ? -26.907 -6.950 26.493 1.00 90.69 89 VAL A N 1
ATOM 689 C CA . VAL A 1 89 ? -27.539 -5.816 25.811 1.00 90.69 89 VAL A CA 1
ATOM 690 C C . VAL A 1 89 ? -28.948 -5.556 26.331 1.00 90.69 89 VAL A C 1
ATOM 692 O O . VAL A 1 89 ? -29.311 -4.398 26.516 1.00 90.69 89 VAL A O 1
ATOM 695 N N . GLN A 1 90 ? -29.735 -6.582 26.662 1.00 89.56 90 GLN A N 1
ATOM 696 C CA . GLN A 1 90 ? -31.076 -6.366 27.212 1.00 89.56 90 GLN A CA 1
ATOM 697 C C . GLN A 1 90 ? -31.018 -5.721 28.595 1.00 89.56 90 GLN A C 1
ATOM 699 O O . GLN A 1 90 ? -31.893 -4.926 28.930 1.00 89.56 90 GLN A O 1
ATOM 704 N N . SER A 1 91 ? -30.012 -6.061 29.406 1.00 86.81 91 SER A N 1
ATOM 705 C CA . SER A 1 91 ? -29.822 -5.437 30.721 1.00 86.81 91 SER A CA 1
ATOM 706 C C . SER A 1 91 ? -29.458 -3.954 30.600 1.00 86.81 91 SER A C 1
ATOM 708 O O . SER A 1 91 ? -30.041 -3.125 31.294 1.00 86.81 91 SER A O 1
ATOM 710 N N . VAL A 1 92 ? -28.583 -3.619 29.648 1.00 87.31 92 VAL A N 1
ATOM 711 C CA . VAL A 1 92 ? -28.153 -2.246 29.352 1.00 87.31 92 VAL A CA 1
ATOM 712 C C . VAL A 1 92 ? -29.281 -1.408 28.751 1.00 87.31 92 VAL A C 1
ATOM 714 O O . VAL A 1 92 ? -29.473 -0.261 29.132 1.00 87.31 92 VAL A O 1
ATOM 717 N N . MET A 1 93 ? -30.078 -1.979 27.851 1.00 86.06 93 MET A N 1
ATOM 718 C CA . MET A 1 93 ? -31.210 -1.276 27.239 1.00 86.06 93 MET A CA 1
ATOM 719 C C . MET A 1 93 ? -32.357 -1.013 28.226 1.00 86.06 93 MET A C 1
ATOM 721 O O . MET A 1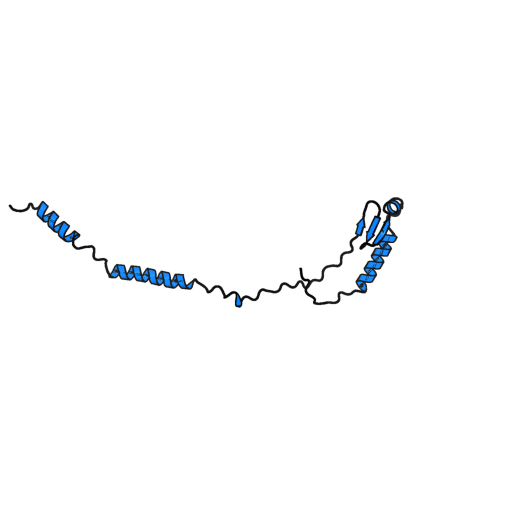 93 ? -33.191 -0.147 27.978 1.00 86.06 93 MET A O 1
ATOM 725 N N . LYS A 1 94 ? -32.422 -1.760 29.337 1.00 86.62 94 LYS A N 1
ATOM 726 C CA . LYS A 1 94 ? -33.404 -1.554 30.415 1.00 86.62 94 LYS A CA 1
ATOM 727 C C . LYS A 1 94 ? -32.946 -0.529 31.452 1.00 86.62 94 LYS A C 1
ATOM 729 O O . LYS A 1 94 ? -33.791 0.008 32.166 1.00 86.62 94 LYS A O 1
ATOM 7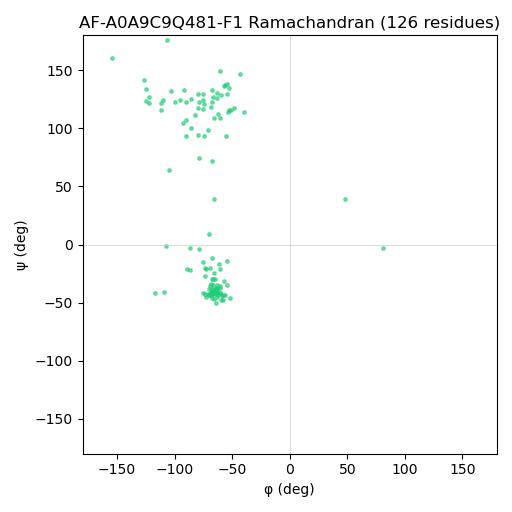34 N N . SER A 1 95 ? -31.643 -0.271 31.571 1.00 79.00 95 SER A N 1
ATOM 735 C CA . SER A 1 95 ? -31.142 0.795 32.438 1.00 79.00 95 SER A CA 1
ATOM 736 C C . SER A 1 95 ? -31.381 2.160 31.792 1.00 79.00 95 SER A C 1
ATOM 738 O O . SER A 1 95 ? -31.023 2.373 30.640 1.00 79.00 95 SER A O 1
ATOM 740 N N . ALA A 1 96 ? -31.976 3.090 32.542 1.00 72.25 96 ALA A N 1
ATOM 741 C CA . ALA A 1 96 ? -32.211 4.470 32.101 1.00 72.25 96 ALA A CA 1
ATOM 742 C C . ALA A 1 96 ? -30.953 5.361 32.183 1.00 72.25 96 ALA A C 1
ATOM 744 O O . ALA A 1 96 ? -30.991 6.526 31.790 1.00 72.25 96 ALA A O 1
ATOM 745 N N . ASP A 1 97 ? -29.849 4.817 32.699 1.00 74.88 97 ASP A N 1
ATOM 746 C CA . ASP A 1 97 ? -28.561 5.496 32.760 1.00 74.88 97 ASP A CA 1
ATOM 747 C C . ASP A 1 97 ? -27.873 5.420 31.391 1.00 74.88 97 ASP A C 1
ATOM 749 O O . ASP A 1 97 ? -27.688 4.341 30.831 1.00 74.88 97 ASP A O 1
ATOM 753 N N . GLY A 1 98 ? -27.421 6.562 30.871 1.00 79.62 98 GLY A N 1
ATOM 754 C CA . GLY A 1 98 ? -26.623 6.633 29.638 1.00 79.62 98 GLY A CA 1
ATOM 755 C C . GLY A 1 98 ? -25.197 6.078 29.772 1.00 79.62 98 GLY A C 1
ATOM 756 O O . GLY A 1 98 ? -24.383 6.259 28.869 1.00 79.62 98 GLY A O 1
ATOM 757 N N . GLU A 1 99 ? -24.868 5.436 30.897 1.00 85.75 99 GLU A N 1
ATOM 758 C CA . GLU A 1 99 ? -23.534 4.934 31.218 1.00 85.75 99 GLU A CA 1
ATOM 759 C C . GLU A 1 99 ? -23.564 3.434 31.548 1.00 85.75 99 GLU A C 1
ATOM 761 O O . GLU A 1 99 ? -24.225 2.983 32.484 1.00 85.75 99 GLU A O 1
ATOM 766 N N . ILE A 1 100 ? -22.766 2.651 30.815 1.00 89.50 100 ILE A N 1
ATOM 767 C CA . ILE A 1 100 ? -22.573 1.219 31.067 1.00 89.50 100 ILE A CA 1
ATOM 768 C C . ILE A 1 100 ? -21.400 1.053 32.039 1.00 89.50 100 ILE A C 1
ATOM 770 O O . ILE A 1 100 ? -20.241 0.978 31.623 1.00 89.50 100 ILE A O 1
ATOM 774 N N . LYS A 1 101 ? -21.688 0.980 33.344 1.00 89.69 101 LYS A N 1
ATOM 775 C CA . LYS A 1 101 ? -20.662 0.907 34.408 1.00 89.69 101 LYS A CA 1
ATOM 776 C C . LYS A 1 101 ? -19.632 -0.205 34.183 1.00 89.69 101 LYS A C 1
ATOM 778 O O . LYS A 1 101 ? -18.434 0.059 34.219 1.00 89.69 101 LYS A O 1
ATOM 783 N N . ALA A 1 102 ? -20.093 -1.408 33.840 1.00 89.25 102 ALA A N 1
ATOM 784 C CA . ALA A 1 102 ? -19.219 -2.553 33.573 1.00 89.25 102 ALA A CA 1
ATOM 785 C C . ALA A 1 102 ? -18.248 -2.306 32.399 1.00 89.25 102 ALA A C 1
ATOM 787 O O . ALA A 1 102 ? -17.095 -2.729 32.442 1.00 89.25 102 ALA A O 1
ATOM 788 N N . LEU A 1 103 ? -18.690 -1.583 31.362 1.00 90.56 103 LEU A N 1
ATOM 789 C CA . LEU A 1 103 ? -17.845 -1.219 30.221 1.00 90.56 103 LEU A CA 1
ATOM 790 C C . LEU A 1 103 ? -16.790 -0.193 30.615 1.00 90.56 103 LEU A C 1
ATOM 792 O O . LEU A 1 103 ? -15.628 -0.343 30.251 1.00 90.56 103 LEU A O 1
ATOM 796 N N . LYS A 1 104 ? -17.171 0.816 31.397 1.00 90.69 104 LYS A N 1
ATOM 797 C CA . LYS A 1 104 ? -16.226 1.806 31.915 1.00 90.69 104 LYS A CA 1
ATOM 798 C C . LYS A 1 104 ? -15.144 1.168 32.776 1.00 90.69 104 LYS A C 1
ATOM 800 O O . LYS A 1 104 ? -13.970 1.459 32.574 1.00 90.69 104 LYS A O 1
ATOM 805 N N . GLU A 1 105 ? -15.524 0.298 33.705 1.00 91.19 105 GLU A N 1
ATOM 806 C CA . GLU A 1 105 ? -14.575 -0.418 34.563 1.00 91.19 105 GLU A CA 1
ATOM 807 C C . GLU A 1 105 ? -13.580 -1.240 33.736 1.00 91.19 105 GLU A C 1
ATOM 809 O O . GLU A 1 105 ? -12.374 -1.181 33.983 1.00 91.19 105 GLU A O 1
ATOM 814 N N . GLU A 1 106 ? -14.059 -1.940 32.703 1.00 89.50 106 GLU A N 1
ATOM 815 C CA . GLU A 1 106 ? -13.186 -2.728 31.833 1.00 89.50 106 GLU A CA 1
ATOM 816 C C . GLU A 1 106 ? -12.252 -1.847 30.991 1.00 89.50 106 GLU A C 1
ATOM 818 O O . GLU A 1 106 ? -11.070 -2.162 30.858 1.00 89.50 106 GLU A O 1
ATOM 823 N N . LEU A 1 107 ? -12.727 -0.708 30.478 1.00 90.50 107 LEU A N 1
ATOM 824 C CA . LEU A 1 107 ? -11.885 0.236 29.736 1.00 90.50 107 LEU A CA 1
ATOM 825 C C . LEU A 1 107 ? -10.829 0.903 30.629 1.00 90.50 107 LEU A C 1
ATOM 827 O O . LEU A 1 107 ? -9.687 1.059 30.203 1.00 90.50 107 LEU A O 1
ATOM 831 N N . VAL A 1 108 ? -11.164 1.236 31.880 1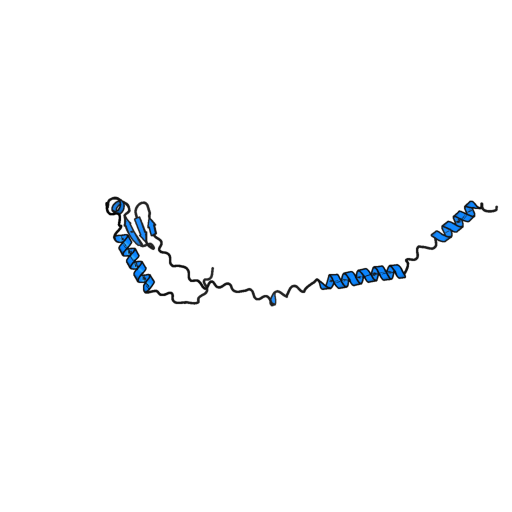.00 91.31 108 VAL A N 1
ATOM 832 C CA . VAL A 1 108 ? -10.196 1.756 32.864 1.00 91.31 108 VAL A CA 1
ATOM 833 C C . VAL A 1 108 ? -9.146 0.695 33.201 1.00 91.31 108 VAL A C 1
ATOM 835 O O . VAL A 1 108 ? -7.956 1.005 33.269 1.00 91.31 108 VAL A O 1
ATOM 838 N N . ARG A 1 109 ? -9.556 -0.572 33.347 1.00 88.94 109 ARG A N 1
ATOM 839 C CA . ARG A 1 109 ? -8.636 -1.701 33.557 1.00 88.94 109 ARG A CA 1
ATOM 840 C C . ARG A 1 109 ? -7.655 -1.859 32.392 1.00 88.94 109 ARG A C 1
ATOM 842 O O . ARG A 1 109 ? -6.475 -2.116 32.626 1.00 88.94 109 ARG A O 1
ATOM 849 N N . LEU A 1 110 ? -8.131 -1.711 31.154 1.00 86.75 110 LEU A N 1
ATOM 850 C CA . LEU A 1 110 ? -7.290 -1.786 29.956 1.00 86.75 110 LEU A CA 1
ATOM 851 C C . LEU A 1 110 ? -6.341 -0.587 29.849 1.00 86.75 110 LEU A C 1
ATOM 853 O O . LEU A 1 110 ? -5.150 -0.787 29.634 1.00 86.75 110 LEU A O 1
ATOM 857 N N . ALA A 1 111 ? -6.822 0.628 30.117 1.00 85.38 111 ALA A N 1
ATOM 858 C CA . ALA A 1 111 ? -5.985 1.828 30.135 1.00 85.38 111 ALA A CA 1
ATOM 859 C C . ALA A 1 111 ? -4.858 1.752 31.188 1.00 85.38 111 ALA A C 1
ATOM 861 O O . ALA A 1 111 ? -3.736 2.181 30.931 1.00 85.38 111 ALA A O 1
ATOM 862 N N . GLY A 1 112 ? -5.120 1.162 32.361 1.00 80.38 112 GLY A N 1
ATOM 863 C CA . GLY A 1 112 ? -4.089 0.937 33.382 1.00 80.38 112 GLY A CA 1
ATOM 864 C C . GLY A 1 112 ? -3.022 -0.090 32.973 1.00 80.38 112 GLY A C 1
ATOM 865 O O . GLY A 1 112 ? -1.867 0.013 33.391 1.00 80.38 112 GLY A O 1
ATOM 866 N N . ARG A 1 113 ? -3.389 -1.067 32.133 1.00 73.31 113 ARG A N 1
ATOM 867 C CA . ARG A 1 113 ? -2.463 -2.082 31.607 1.00 73.31 113 ARG A CA 1
ATOM 868 C C . ARG A 1 113 ? -1.524 -1.504 30.546 1.00 73.31 113 ARG A C 1
ATOM 870 O O . ARG A 1 113 ? -0.331 -1.781 30.612 1.00 73.31 113 ARG A O 1
ATOM 877 N N . GLU A 1 114 ? -2.047 -0.675 29.647 1.00 64.31 114 GLU A N 1
ATOM 878 C CA . GLU A 1 114 ? -1.282 0.040 28.608 1.00 64.31 114 GLU A CA 1
ATOM 879 C C . GLU A 1 114 ? -0.152 0.886 29.215 1.00 64.31 114 GLU A C 1
ATOM 881 O O . GLU A 1 114 ? 0.991 0.825 28.779 1.00 64.31 114 GLU A O 1
ATOM 886 N N . LEU A 1 115 ? -0.429 1.604 30.310 1.00 59.75 115 LEU A N 1
ATOM 887 C CA . LEU A 1 115 ? 0.581 2.415 31.005 1.00 59.75 115 LEU A CA 1
ATOM 888 C C . LEU A 1 115 ? 1.704 1.582 31.646 1.00 59.75 115 LEU A C 1
ATOM 890 O O . LEU A 1 115 ? 2.800 2.093 31.868 1.00 59.75 115 LEU A O 1
ATOM 894 N N . SER A 1 116 ? 1.437 0.310 31.957 1.00 59.97 116 SER A N 1
ATOM 895 C CA . SER A 1 116 ? 2.414 -0.606 32.563 1.00 59.97 116 SER A CA 1
ATOM 896 C C . SER A 1 116 ? 3.233 -1.371 31.518 1.00 59.97 116 SER A C 1
ATOM 898 O O . SER A 1 116 ? 4.318 -1.864 31.823 1.00 59.97 116 SER A O 1
ATOM 900 N N . GLN A 1 117 ? 2.726 -1.473 30.288 1.00 56.03 117 GLN A N 1
ATOM 901 C CA . GLN A 1 117 ? 3.387 -2.095 29.146 1.00 56.03 117 GLN A CA 1
ATOM 902 C C . GLN A 1 117 ? 3.889 -0.994 28.208 1.00 56.03 117 GLN A C 1
ATOM 904 O O . GLN A 1 117 ? 3.443 -0.867 27.075 1.00 56.03 117 GLN A O 1
ATOM 909 N N . ALA A 1 118 ? 4.832 -0.173 28.687 1.00 50.06 118 ALA A N 1
ATOM 910 C CA . ALA A 1 118 ? 5.588 0.694 27.789 1.00 50.06 118 ALA A CA 1
ATOM 911 C C . ALA A 1 118 ? 6.181 -0.176 26.662 1.00 50.06 118 ALA A C 1
ATOM 913 O O . ALA A 1 118 ? 6.711 -1.250 26.972 1.00 50.06 118 ALA A O 1
ATOM 914 N N . PRO A 1 119 ? 6.091 0.243 25.385 1.00 51.56 119 PRO A N 1
ATOM 915 C CA . PRO A 1 119 ? 6.498 -0.598 24.276 1.00 51.56 119 PRO A CA 1
ATOM 916 C C . PRO A 1 119 ? 7.976 -0.931 24.427 1.00 51.56 119 PRO A C 1
ATOM 918 O O . PRO A 1 119 ? 8.853 -0.077 24.284 1.00 51.56 119 PRO A O 1
ATOM 921 N N . GLN A 1 120 ? 8.254 -2.186 24.765 1.00 53.75 120 GLN A N 1
ATOM 922 C CA . GLN A 1 120 ? 9.602 -2.704 24.722 1.00 53.75 120 GLN A CA 1
ATOM 923 C C . GLN A 1 120 ? 9.954 -2.761 23.240 1.00 53.75 120 GLN A C 1
ATOM 925 O O . GLN A 1 120 ? 9.254 -3.410 22.462 1.00 53.75 120 GLN A O 1
ATOM 930 N N . VAL A 1 121 ? 10.983 -2.012 22.849 1.00 52.22 121 VAL A N 1
ATOM 931 C CA . VAL A 1 121 ? 11.529 -1.990 21.489 1.00 52.22 121 VAL A CA 1
ATOM 932 C C . VAL A 1 121 ? 12.173 -3.354 21.233 1.00 52.22 121 VAL A C 1
ATOM 934 O O . VAL A 1 121 ? 13.389 -3.507 21.266 1.00 52.22 121 VAL A O 1
ATOM 937 N N . ASP A 1 122 ? 11.356 -4.392 21.078 1.00 53.31 122 ASP A N 1
ATOM 938 C CA . ASP A 1 122 ? 11.817 -5.700 20.651 1.00 53.31 122 ASP A CA 1
ATOM 939 C C . ASP A 1 122 ? 11.964 -5.574 19.139 1.00 53.31 122 ASP A C 1
ATOM 941 O O . ASP A 1 122 ? 10.985 -5.636 18.396 1.00 53.31 122 ASP A O 1
ATOM 945 N N . GLY A 1 123 ? 13.187 -5.261 18.702 1.00 53.66 123 GLY A N 1
ATOM 946 C CA . GLY A 1 123 ? 13.586 -5.016 17.312 1.00 53.66 123 GLY A CA 1
ATOM 947 C C . GLY A 1 123 ? 13.476 -6.250 16.415 1.00 53.66 123 GLY A C 1
ATOM 948 O O . GLY A 1 123 ? 14.356 -6.511 15.598 1.00 53.66 123 GLY A O 1
ATOM 949 N N . LYS A 1 124 ? 12.424 -7.050 16.590 1.00 49.22 124 LYS A N 1
ATOM 950 C CA . LYS A 1 124 ? 12.132 -8.217 15.777 1.00 49.22 124 LYS A CA 1
ATOM 951 C C . LYS A 1 124 ? 11.353 -7.762 14.547 1.00 49.22 124 LYS A C 1
ATOM 953 O O . LYS A 1 124 ? 10.310 -7.122 14.691 1.00 49.22 124 LYS A O 1
ATOM 958 N N . PRO A 1 125 ? 11.836 -8.089 13.340 1.00 48.09 125 PRO A N 1
ATOM 959 C CA . PRO A 1 125 ? 11.131 -7.753 12.119 1.00 48.09 125 PRO A CA 1
ATOM 960 C C . PRO A 1 125 ? 9.749 -8.412 12.125 1.00 48.09 125 PRO A C 1
ATOM 962 O O . PRO A 1 125 ? 9.615 -9.615 12.354 1.00 48.09 125 PRO A O 1
ATOM 965 N N . VAL A 1 126 ? 8.717 -7.608 11.872 1.00 51.34 126 VAL A N 1
ATOM 966 C CA . VAL A 1 126 ? 7.364 -8.101 11.615 1.00 51.34 126 VAL A CA 1
ATOM 967 C C . VAL A 1 126 ? 7.388 -8.766 10.240 1.00 51.34 126 VAL A C 1
ATOM 969 O O . VAL A 1 126 ? 7.367 -8.088 9.215 1.00 51.34 126 VAL A O 1
ATOM 972 N N . ILE A 1 127 ? 7.499 -10.094 10.216 1.00 46.19 127 ILE A N 1
ATOM 973 C CA . ILE A 1 127 ? 7.427 -10.878 8.979 1.00 46.19 127 ILE A CA 1
ATOM 974 C C . ILE A 1 127 ? 5.960 -10.914 8.537 1.00 46.19 127 ILE A C 1
ATOM 976 O O . ILE A 1 127 ? 5.096 -11.345 9.304 1.00 46.19 127 ILE A O 1
ATOM 980 N N . ARG A 1 128 ? 5.690 -10.417 7.327 1.00 52.66 128 ARG A N 1
ATOM 981 C CA . ARG A 1 128 ? 4.374 -10.475 6.680 1.00 52.66 128 ARG A CA 1
ATOM 982 C C . ARG A 1 128 ? 4.228 -11.741 5.848 1.00 52.66 128 ARG A C 1
ATOM 984 O O . ARG A 1 128 ? 5.229 -12.124 5.204 1.00 52.66 128 ARG A O 1
#

Secondary structure (DSSP, 8-state):
-PPPHHHHHHHHHHHHHTS-----HHHHHHHHHHHHHHHHHHHTT------GGG-PPPP----SPPPP---EEE-SSEEEETTEEEEEHHHHHH---S--HHHHHHHHHHHHHHHHS-----------

Radius of gyration: 47.06 Å; Cα contacts (8 Å, |Δi|>4): 46; chains: 1; bounding box: 68×19×132 Å

Foldseek 3Di:
DDDDPVRVVVVVVVVVPVPDDPPDPVVVVVVVVVVVVVCVVVVVPPPPPPPCVPDDDDDDFDQDDDDDDWDWDDDQFFIDTPNHTQDTPVVVVPDPDPDDVSVVVVVVVVVVVCVVCDPDPPVDGPDD